Protein AF-A0A368TAI8-F1 (afdb_monomer)

Structure (mmCIF, N/CA/C/O backbone):
data_AF-A0A368TAI8-F1
#
_entry.id   AF-A0A368TAI8-F1
#
loop_
_atom_site.group_PDB
_atom_site.id
_atom_site.type_symbol
_atom_site.label_atom_id
_atom_site.label_alt_id
_atom_site.label_comp_id
_atom_site.label_asym_id
_atom_site.label_entity_id
_atom_site.label_seq_id
_atom_site.pdbx_PDB_ins_code
_atom_site.Cartn_x
_atom_site.Cartn_y
_atom_site.Cartn_z
_atom_site.occupancy
_atom_site.B_iso_or_equiv
_atom_site.auth_seq_id
_atom_site.auth_comp_id
_atom_site.auth_asym_id
_atom_site.auth_atom_id
_atom_site.pdbx_PDB_model_num
ATOM 1 N N . MET A 1 1 ? -0.905 30.073 -28.620 1.00 53.59 1 MET A N 1
ATOM 2 C CA . MET A 1 1 ? -1.671 28.882 -28.194 1.00 53.59 1 MET A CA 1
ATOM 3 C C . MET A 1 1 ? -0.807 27.694 -28.568 1.00 53.59 1 MET A C 1
ATOM 5 O O . MET A 1 1 ? -0.822 27.315 -29.728 1.00 53.59 1 MET A O 1
ATOM 9 N N . GLU A 1 2 ? 0.059 27.212 -27.677 1.00 45.62 2 GLU A N 1
ATOM 10 C CA . GLU A 1 2 ? 1.062 26.205 -28.053 1.00 45.62 2 GLU A CA 1
ATOM 11 C C . GLU A 1 2 ? 0.918 24.918 -27.239 1.00 45.62 2 GLU A C 1
ATOM 13 O O . GLU A 1 2 ? 0.891 24.940 -26.012 1.00 45.62 2 GLU A O 1
ATOM 18 N N . ASN A 1 3 ? 0.751 23.834 -28.005 1.00 39.41 3 ASN A N 1
ATOM 19 C CA . ASN A 1 3 ? 0.879 22.405 -27.721 1.00 39.41 3 ASN A CA 1
ATOM 20 C C . ASN A 1 3 ? 0.900 21.964 -26.249 1.00 39.41 3 ASN A C 1
ATOM 22 O O . ASN A 1 3 ? 1.953 21.795 -25.636 1.00 39.41 3 ASN A O 1
ATOM 26 N N . GLY A 1 4 ? -0.283 21.620 -25.737 1.00 42.66 4 GLY A N 1
ATOM 27 C CA . GLY A 1 4 ? -0.408 20.667 -24.641 1.00 42.66 4 GLY A CA 1
ATOM 28 C C . GLY A 1 4 ? -0.022 19.272 -25.127 1.00 42.66 4 GLY A C 1
ATOM 29 O O . GLY A 1 4 ? -0.881 18.495 -25.535 1.00 42.66 4 GLY A O 1
ATOM 30 N N . THR A 1 5 ? 1.272 18.957 -25.087 1.00 47.16 5 THR A N 1
ATOM 31 C CA . THR A 1 5 ? 1.745 17.572 -25.108 1.00 47.16 5 THR A CA 1
ATOM 32 C C . THR A 1 5 ? 1.160 16.887 -23.876 1.00 47.16 5 THR A C 1
ATOM 34 O O . THR A 1 5 ? 1.663 17.059 -22.767 1.00 47.16 5 THR A O 1
ATOM 37 N N . PHE A 1 6 ? 0.069 16.137 -24.045 1.00 54.62 6 PHE A N 1
ATOM 38 C CA . PHE A 1 6 ? -0.314 15.129 -23.061 1.00 54.62 6 PHE A CA 1
ATOM 39 C C . PHE A 1 6 ? 0.881 14.176 -22.953 1.00 54.62 6 PHE A C 1
ATOM 41 O O . PHE A 1 6 ? 1.280 13.627 -23.985 1.00 54.62 6 PHE A O 1
ATOM 48 N N . PRO A 1 7 ? 1.504 14.004 -21.773 1.00 54.34 7 PRO A N 1
ATOM 49 C CA . PRO A 1 7 ? 2.592 13.055 -21.647 1.00 54.34 7 PRO A CA 1
ATOM 50 C C . PRO A 1 7 ? 2.034 11.697 -22.057 1.00 54.34 7 PRO A C 1
ATOM 52 O O . PRO A 1 7 ? 1.053 11.230 -21.475 1.00 54.34 7 PRO A O 1
ATOM 55 N N . THR A 1 8 ? 2.618 11.084 -23.089 1.00 52.00 8 THR A N 1
ATOM 56 C CA . THR A 1 8 ? 2.357 9.682 -23.405 1.00 52.00 8 THR A CA 1
ATOM 57 C C . THR A 1 8 ? 2.505 8.931 -22.086 1.00 52.00 8 THR A C 1
ATOM 59 O O . THR A 1 8 ? 3.570 9.062 -21.469 1.00 52.00 8 THR A O 1
ATOM 62 N N . PRO A 1 9 ? 1.465 8.238 -21.583 1.00 54.97 9 PRO A N 1
ATOM 63 C CA . PRO A 1 9 ? 1.581 7.538 -20.317 1.00 54.97 9 PRO A CA 1
ATOM 64 C C . PRO A 1 9 ? 2.774 6.604 -20.454 1.00 54.97 9 PRO A C 1
ATOM 66 O O . PRO A 1 9 ? 2.803 5.757 -21.350 1.00 54.97 9 PRO A O 1
ATOM 69 N N . HIS A 1 10 ? 3.803 6.827 -19.634 1.00 52.72 10 HIS A N 1
ATOM 70 C CA . HIS A 1 10 ? 4.984 5.983 -19.669 1.00 52.72 10 HIS A CA 1
ATOM 71 C C . HIS A 1 10 ? 4.485 4.546 -19.449 1.00 52.72 10 HIS A C 1
ATOM 73 O O . HIS A 1 10 ? 3.630 4.338 -18.583 1.00 52.72 10 HIS A O 1
ATOM 79 N N . PRO A 1 11 ? 4.948 3.543 -20.208 1.00 56.00 11 PRO A N 1
ATOM 80 C CA . PRO A 1 11 ? 4.510 2.160 -20.000 1.00 56.00 11 PRO A CA 1
ATOM 81 C C . PRO A 1 11 ? 4.767 1.691 -18.554 1.00 56.00 11 PRO A C 1
ATOM 83 O O . PRO A 1 11 ? 4.000 0.899 -17.998 1.00 56.00 11 PRO A O 1
ATOM 86 N N . GLU A 1 12 ? 5.780 2.268 -17.900 1.00 63.41 12 GLU A N 1
ATOM 87 C CA . GLU A 1 12 ? 5.985 2.171 -16.455 1.00 63.41 12 GLU A CA 1
ATOM 88 C C . GLU A 1 12 ? 4.808 2.713 -15.640 1.00 63.41 12 GLU A C 1
ATOM 90 O O . GLU A 1 12 ? 4.346 2.022 -14.739 1.00 63.41 12 GLU A O 1
ATOM 95 N N . SER A 1 13 ? 4.263 3.885 -15.974 1.00 61.56 13 SER A N 1
ATOM 96 C CA . SER A 1 13 ? 3.088 4.455 -15.305 1.00 61.56 13 SER A CA 1
ATOM 97 C C . SER A 1 13 ? 1.851 3.568 -15.437 1.00 61.56 13 SER A C 1
ATOM 99 O O . SER A 1 13 ? 1.141 3.396 -14.452 1.00 61.56 13 SER A O 1
ATOM 101 N N . ALA A 1 14 ? 1.613 2.945 -16.597 1.00 65.19 14 ALA A N 1
ATOM 102 C CA . ALA A 1 14 ? 0.489 2.015 -16.772 1.00 65.19 14 ALA A CA 1
ATOM 103 C C . ALA A 1 14 ? 0.640 0.755 -15.897 1.00 65.19 14 ALA A C 1
ATOM 105 O O . ALA A 1 14 ? -0.301 0.321 -15.230 1.00 65.19 14 ALA A O 1
ATOM 106 N N . THR A 1 15 ? 1.852 0.199 -15.845 1.00 71.75 15 THR A N 1
ATOM 107 C CA . THR A 1 15 ? 2.173 -0.966 -15.008 1.00 71.75 15 THR A CA 1
ATOM 108 C C . THR A 1 15 ? 2.103 -0.622 -13.513 1.00 71.75 15 THR A C 1
ATOM 110 O O . THR A 1 15 ? 1.621 -1.410 -12.700 1.00 71.75 15 THR A O 1
ATOM 113 N N . GLN A 1 16 ? 2.542 0.577 -13.131 1.00 71.06 16 GLN A N 1
ATOM 114 C CA . GLN A 1 16 ? 2.469 1.097 -11.764 1.00 71.06 16 GLN A CA 1
ATOM 115 C C . GLN A 1 16 ? 1.027 1.341 -11.314 1.00 71.06 16 GLN A C 1
ATOM 117 O O . GLN A 1 16 ? 0.706 1.070 -10.157 1.00 71.06 16 GLN A O 1
ATOM 122 N N . ASP A 1 17 ? 0.155 1.820 -12.204 1.00 76.25 17 ASP A N 1
ATOM 123 C CA . ASP A 1 17 ? -1.266 2.008 -11.904 1.00 76.25 17 ASP A CA 1
ATOM 124 C C . ASP A 1 17 ? -1.964 0.669 -11.644 1.00 76.25 17 ASP A C 1
ATOM 126 O O . ASP A 1 17 ? -2.703 0.531 -10.670 1.00 76.25 17 ASP A O 1
ATOM 130 N N . ALA A 1 18 ? -1.632 -0.359 -12.432 1.00 81.88 18 ALA A N 1
ATOM 131 C CA . ALA A 1 18 ? -2.131 -1.714 -12.213 1.00 81.88 18 ALA A CA 1
ATOM 132 C C . ALA A 1 18 ? -1.678 -2.293 -10.858 1.00 81.88 18 ALA A C 1
ATOM 134 O O . ALA A 1 18 ? -2.487 -2.880 -10.134 1.00 81.88 18 ALA A O 1
ATOM 135 N N . HIS A 1 19 ? -0.407 -2.104 -10.480 1.00 79.81 19 HIS A N 1
ATOM 136 C CA . HIS A 1 19 ? 0.091 -2.522 -9.164 1.00 79.81 19 HIS A CA 1
ATOM 137 C C . HIS A 1 19 ? -0.562 -1.738 -8.023 1.00 79.81 19 HIS A C 1
ATOM 139 O O . HIS A 1 19 ? -0.923 -2.333 -7.010 1.00 79.81 19 HIS A O 1
ATOM 145 N N . TYR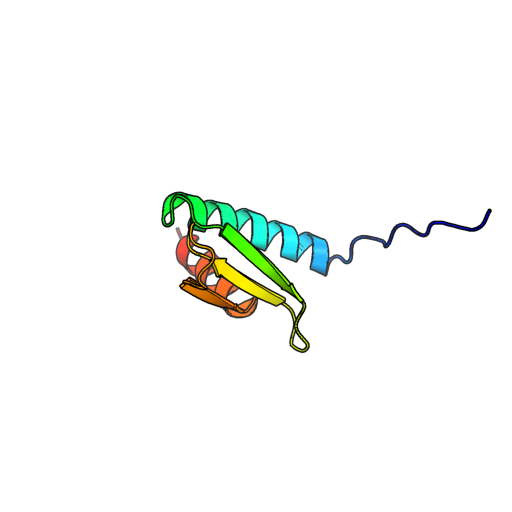 A 1 20 ? -0.760 -0.430 -8.192 1.00 80.69 20 TYR A N 1
ATOM 146 C CA . TYR A 1 20 ? -1.434 0.408 -7.206 1.00 80.69 20 TYR A CA 1
ATOM 147 C C . TYR A 1 20 ? -2.886 -0.023 -6.992 1.00 80.69 20 TYR A C 1
ATOM 149 O O . TYR A 1 20 ? -3.289 -0.223 -5.852 1.00 80.69 20 TYR A O 1
ATOM 157 N N . ALA A 1 21 ? -3.652 -0.233 -8.065 1.00 85.69 21 ALA A N 1
ATOM 158 C CA . ALA A 1 21 ? -5.037 -0.688 -7.977 1.00 85.69 21 ALA A CA 1
ATOM 159 C C . ALA A 1 21 ? -5.148 -2.066 -7.303 1.00 85.69 21 ALA A C 1
ATOM 161 O O . ALA A 1 21 ? -5.988 -2.264 -6.423 1.00 85.69 21 ALA A O 1
ATOM 162 N N . ALA A 1 22 ? -4.265 -3.007 -7.658 1.00 84.81 22 ALA A N 1
ATOM 163 C CA . ALA A 1 22 ? -4.220 -4.323 -7.024 1.00 84.81 22 ALA A CA 1
ATOM 164 C C . ALA A 1 22 ? -3.864 -4.228 -5.532 1.00 84.81 22 ALA A C 1
ATOM 166 O O . ALA A 1 22 ? -4.491 -4.882 -4.699 1.00 84.81 22 ALA A O 1
ATOM 167 N N . PHE A 1 23 ? -2.884 -3.394 -5.186 1.00 81.88 23 PHE A N 1
ATOM 168 C CA . PHE A 1 23 ? -2.464 -3.207 -3.803 1.00 81.88 23 PHE A CA 1
ATOM 169 C C . PHE A 1 23 ? -3.519 -2.482 -2.966 1.00 81.88 23 PHE A C 1
ATOM 171 O O . PHE A 1 23 ? -3.746 -2.854 -1.819 1.00 81.88 23 PHE A O 1
ATOM 178 N N . LEU A 1 24 ? -4.224 -1.511 -3.549 1.00 84.88 24 LEU A N 1
ATOM 179 C CA . LEU A 1 24 ? -5.356 -0.836 -2.923 1.00 84.88 24 LEU A CA 1
ATOM 180 C C . LEU A 1 24 ? -6.481 -1.822 -2.594 1.00 84.88 24 LEU A C 1
ATOM 182 O O . LEU A 1 24 ? -7.039 -1.748 -1.506 1.00 84.88 24 LEU A O 1
ATOM 186 N N . ALA A 1 25 ? -6.790 -2.763 -3.490 1.00 86.19 25 ALA A N 1
ATOM 187 C CA . ALA A 1 25 ? -7.803 -3.787 -3.237 1.00 86.19 25 ALA A CA 1
ATOM 188 C C . ALA A 1 25 ? -7.413 -4.714 -2.072 1.00 86.19 25 ALA A C 1
ATOM 190 O O . ALA A 1 25 ? -8.241 -4.999 -1.208 1.00 86.19 25 ALA A O 1
ATOM 191 N N . VAL A 1 26 ? -6.143 -5.134 -2.009 1.00 81.75 26 VAL A N 1
ATOM 192 C CA . VAL A 1 26 ? -5.611 -5.909 -0.874 1.00 81.75 26 VAL A CA 1
ATOM 193 C C . VAL A 1 26 ? -5.686 -5.081 0.410 1.00 81.75 26 VAL A C 1
ATOM 195 O O . VAL A 1 26 ? -6.246 -5.535 1.402 1.00 81.75 26 VAL A O 1
ATOM 198 N N . ALA A 1 27 ? -5.193 -3.843 0.392 1.00 82.31 27 ALA A N 1
ATOM 199 C CA . ALA A 1 27 ? -5.238 -2.958 1.550 1.00 82.31 27 ALA A CA 1
ATOM 200 C C . ALA A 1 27 ? -6.677 -2.718 2.029 1.00 82.31 27 ALA A C 1
ATOM 202 O O . ALA A 1 27 ? -6.927 -2.803 3.221 1.00 82.31 27 ALA A O 1
ATOM 203 N N . ALA A 1 28 ? -7.642 -2.508 1.133 1.00 82.00 28 ALA A N 1
ATOM 204 C CA . ALA A 1 28 ? -9.046 -2.331 1.501 1.00 82.00 28 ALA A CA 1
ATOM 205 C C . ALA A 1 28 ? -9.658 -3.582 2.158 1.00 82.00 28 ALA A C 1
ATOM 207 O O . ALA A 1 28 ? -10.517 -3.450 3.030 1.00 82.00 28 ALA A O 1
ATOM 208 N N . ALA A 1 29 ? -9.209 -4.781 1.770 1.00 82.38 29 ALA A N 1
ATOM 209 C CA . ALA A 1 29 ? -9.676 -6.039 2.350 1.00 82.38 29 ALA A CA 1
ATOM 210 C C . ALA A 1 29 ? -9.152 -6.284 3.778 1.00 82.38 29 ALA A C 1
ATOM 212 O O . ALA A 1 29 ? -9.856 -6.892 4.580 1.00 82.38 29 ALA A O 1
ATOM 213 N N . PHE A 1 30 ? -7.940 -5.815 4.102 1.00 79.00 30 PHE A N 1
ATOM 214 C CA . PHE A 1 30 ? -7.291 -6.068 5.400 1.00 79.00 30 PHE A CA 1
ATOM 215 C C . PHE A 1 30 ? -7.239 -4.847 6.337 1.00 79.00 30 PHE A C 1
ATOM 217 O O . PHE A 1 30 ? -7.173 -5.009 7.552 1.00 79.00 30 PHE A O 1
ATOM 224 N N . LEU A 1 31 ? -7.251 -3.630 5.793 1.00 79.50 31 LEU A N 1
ATOM 225 C CA . LEU A 1 31 ? -7.003 -2.363 6.489 1.00 79.50 31 LEU A CA 1
ATOM 226 C C . LEU A 1 31 ? -8.160 -1.382 6.235 1.00 79.50 31 LEU A C 1
ATOM 228 O O . LEU A 1 31 ? -8.032 -0.378 5.530 1.00 79.50 31 LEU A O 1
ATOM 232 N N . THR A 1 32 ? -9.324 -1.676 6.814 1.00 82.44 32 THR A N 1
ATOM 233 C CA . THR A 1 32 ? -10.532 -0.854 6.659 1.00 82.44 32 THR A CA 1
ATOM 234 C C . THR A 1 32 ? -10.330 0.560 7.215 1.00 82.44 32 THR A C 1
ATOM 236 O O . THR A 1 32 ? -9.946 0.737 8.368 1.00 82.44 32 THR A O 1
ATOM 239 N N . GLY A 1 33 ? -10.604 1.576 6.392 1.00 81.75 33 GLY A N 1
ATOM 240 C CA . GLY A 1 33 ? -10.465 2.993 6.756 1.00 81.75 33 GLY A CA 1
ATOM 241 C C . GLY A 1 33 ? -9.055 3.569 6.584 1.00 81.75 33 GLY A C 1
ATOM 242 O O . GLY A 1 33 ? -8.867 4.773 6.745 1.00 81.75 33 GLY A O 1
ATOM 243 N N . TYR A 1 34 ? -8.068 2.750 6.219 1.00 85.50 34 TYR A N 1
ATOM 244 C CA . TYR A 1 34 ? -6.715 3.226 5.964 1.00 85.50 34 TYR A CA 1
ATOM 245 C C . TYR A 1 34 ? -6.625 3.861 4.575 1.00 85.50 34 TYR A C 1
ATOM 247 O O . TYR A 1 34 ? -7.261 3.415 3.618 1.00 85.50 34 TYR A O 1
ATOM 255 N N . ARG A 1 35 ? -5.800 4.904 4.453 1.00 87.31 35 ARG A N 1
ATOM 256 C CA . ARG A 1 35 ? -5.548 5.590 3.183 1.00 87.31 35 ARG A CA 1
ATOM 257 C C . ARG A 1 35 ? -4.206 5.149 2.618 1.00 87.31 35 ARG A C 1
ATOM 259 O O . ARG A 1 35 ? -3.177 5.311 3.268 1.00 87.31 35 ARG A O 1
ATOM 266 N N . LEU A 1 36 ? -4.223 4.622 1.400 1.00 87.94 36 LEU A N 1
ATOM 267 C CA . LEU A 1 36 ? -3.016 4.339 0.632 1.00 87.94 36 LEU A CA 1
ATOM 268 C C . LEU A 1 36 ? -2.636 5.580 -0.187 1.00 87.94 36 LEU A C 1
ATOM 270 O O . LEU A 1 36 ? -3.456 6.127 -0.921 1.00 87.94 36 LEU A O 1
ATOM 274 N N . GLU A 1 37 ? -1.389 6.012 -0.070 1.00 89.44 37 GLU A N 1
ATOM 275 C CA . GLU A 1 37 ? -0.789 7.087 -0.855 1.00 89.44 37 GLU A CA 1
ATOM 276 C C . GLU A 1 37 ? 0.423 6.542 -1.613 1.00 89.44 37 GLU A C 1
ATOM 278 O O . GLU A 1 37 ? 1.147 5.693 -1.095 1.00 89.44 37 GLU A O 1
ATOM 283 N N . ARG A 1 38 ? 0.672 7.040 -2.829 1.00 89.06 38 ARG A N 1
ATOM 284 C CA . ARG A 1 38 ? 1.926 6.783 -3.554 1.00 89.06 38 ARG A CA 1
ATOM 285 C C . ARG A 1 38 ? 2.722 8.071 -3.697 1.00 89.06 38 ARG A C 1
ATOM 287 O O . ARG A 1 38 ? 2.158 9.100 -4.065 1.00 89.06 38 ARG A O 1
ATOM 294 N N . CYS A 1 39 ? 4.023 7.987 -3.464 1.00 87.50 39 CYS A N 1
ATOM 295 C CA . CYS A 1 39 ? 4.966 9.082 -3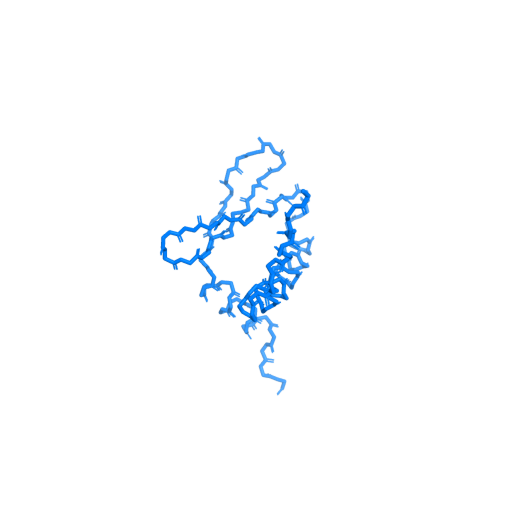.648 1.00 87.50 39 CYS A CA 1
ATOM 296 C C . CYS A 1 39 ? 6.112 8.637 -4.555 1.00 87.50 39 CYS A C 1
ATOM 298 O O . CYS A 1 39 ? 6.626 7.524 -4.418 1.00 87.50 39 CYS A O 1
ATOM 300 N N . SER A 1 40 ? 6.515 9.526 -5.463 1.00 85.50 40 SER A N 1
ATOM 301 C CA . SER A 1 40 ? 7.739 9.351 -6.242 1.00 85.50 40 SER A CA 1
ATOM 302 C C . SER A 1 40 ? 8.939 9.672 -5.355 1.00 85.50 40 SER A C 1
ATOM 304 O O . SER A 1 40 ? 8.940 10.671 -4.632 1.00 85.50 40 SER A O 1
ATOM 306 N N . VAL A 1 41 ? 9.937 8.800 -5.381 1.00 86.12 41 VAL A N 1
ATOM 307 C CA . VAL A 1 41 ? 11.186 8.907 -4.625 1.00 86.12 41 VAL A CA 1
ATOM 308 C C . VAL A 1 41 ? 12.364 8.745 -5.592 1.00 86.12 41 VAL A C 1
ATOM 310 O O . VAL A 1 41 ? 12.183 8.203 -6.679 1.00 86.12 41 VAL A O 1
ATOM 313 N N . PRO A 1 42 ? 13.589 9.166 -5.225 1.00 83.31 42 PRO A N 1
ATOM 314 C CA . PRO A 1 42 ? 14.747 9.065 -6.122 1.00 83.31 42 PRO A CA 1
ATOM 315 C C . PRO A 1 42 ? 15.015 7.647 -6.655 1.00 83.31 42 PRO A C 1
ATOM 317 O O . PRO A 1 42 ? 15.531 7.495 -7.754 1.00 83.31 42 PRO A O 1
ATOM 320 N N . ASP A 1 43 ? 14.632 6.626 -5.886 1.00 79.06 43 ASP A N 1
ATOM 321 C CA . ASP A 1 43 ? 14.826 5.202 -6.189 1.00 79.06 43 ASP A CA 1
ATOM 322 C C . ASP A 1 43 ? 13.566 4.534 -6.795 1.00 79.06 43 ASP A C 1
ATOM 324 O O . ASP A 1 43 ? 13.415 3.316 -6.783 1.00 79.06 43 ASP A O 1
ATOM 3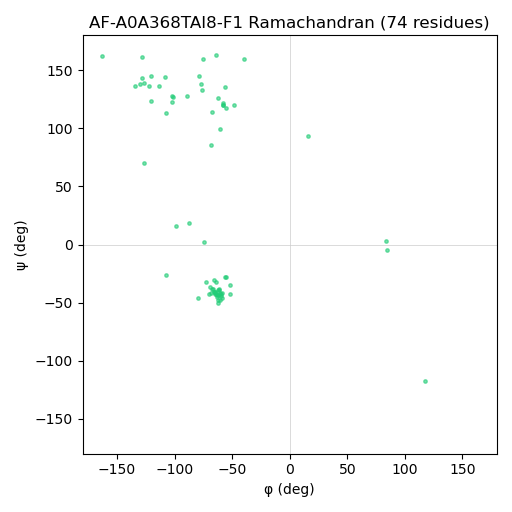28 N N . GLY A 1 44 ? 12.603 5.327 -7.281 1.00 85.00 44 GLY A N 1
ATOM 329 C CA . GLY A 1 44 ? 11.358 4.843 -7.884 1.00 85.00 44 GLY A CA 1
ATOM 330 C C . GLY A 1 44 ? 10.114 5.283 -7.115 1.00 85.00 44 GLY A C 1
ATOM 331 O O . GLY A 1 44 ? 9.818 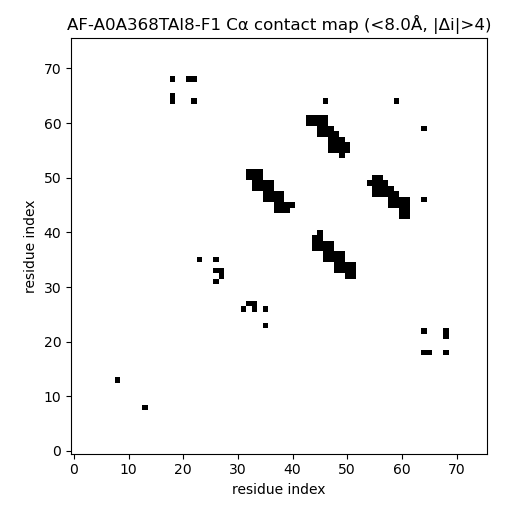6.470 -7.023 1.00 85.00 44 GLY A O 1
ATOM 332 N N . TRP A 1 45 ? 9.346 4.332 -6.580 1.00 85.69 45 TRP A N 1
ATOM 333 C CA . TRP A 1 45 ? 8.064 4.623 -5.928 1.00 85.69 45 TRP A CA 1
ATOM 334 C C . TRP A 1 45 ? 7.9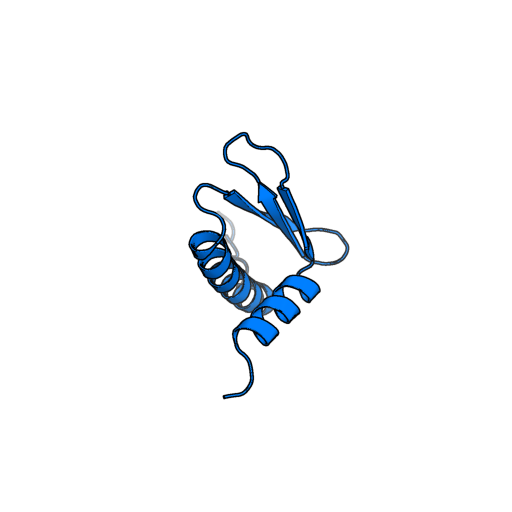60 4.010 -4.538 1.00 85.69 45 TRP A C 1
ATOM 336 O O . TRP A 1 45 ? 8.408 2.888 -4.283 1.00 85.69 45 TRP A O 1
ATOM 346 N N . GLU A 1 46 ? 7.311 4.755 -3.651 1.00 90.38 46 GLU A N 1
ATOM 347 C CA . GLU A 1 46 ? 6.955 4.323 -2.308 1.00 90.38 46 GLU A CA 1
ATOM 348 C C . GLU A 1 46 ? 5.444 4.424 -2.107 1.00 90.38 46 GLU A C 1
ATOM 350 O O . GLU A 1 46 ? 4.808 5.415 -2.468 1.00 90.38 46 GLU A O 1
ATOM 355 N N . TYR A 1 47 ? 4.880 3.389 -1.502 1.00 90.25 47 TYR A N 1
ATOM 356 C CA . TYR A 1 47 ? 3.482 3.278 -1.135 1.00 90.25 47 TYR A CA 1
ATOM 357 C C . TYR A 1 47 ? 3.379 3.410 0.381 1.00 90.25 47 TYR A C 1
ATOM 359 O O . TYR A 1 47 ? 3.874 2.565 1.126 1.00 90.25 47 TYR A O 1
ATOM 367 N N . THR A 1 48 ? 2.762 4.489 0.846 1.00 91.62 48 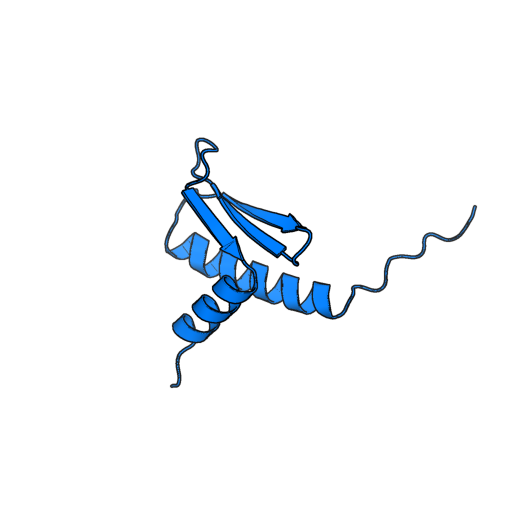THR A N 1
ATOM 368 C CA . THR A 1 48 ? 2.547 4.762 2.266 1.00 91.62 48 THR A CA 1
ATOM 369 C C . THR A 1 48 ? 1.111 4.431 2.621 1.00 91.62 48 THR A C 1
ATOM 371 O O . THR A 1 48 ? 0.186 4.941 1.995 1.00 91.62 48 THR A O 1
ATOM 374 N N . VAL A 1 49 ? 0.910 3.626 3.657 1.00 90.38 49 VAL A N 1
ATOM 375 C CA . VAL A 1 49 ? -0.413 3.441 4.248 1.00 90.38 49 VAL A CA 1
ATOM 376 C C . VAL A 1 49 ? -0.513 4.272 5.513 1.00 90.38 49 VAL A C 1
ATOM 378 O O . VAL A 1 49 ? 0.323 4.167 6.413 1.00 90.38 49 VAL A O 1
ATOM 381 N N . ARG A 1 50 ? -1.556 5.094 5.581 1.00 90.88 50 ARG A N 1
ATOM 382 C CA . ARG A 1 50 ? -1.894 5.903 6.747 1.00 90.88 50 ARG A CA 1
ATOM 383 C C . ARG A 1 50 ? -3.136 5.377 7.441 1.00 90.88 50 ARG A C 1
ATOM 385 O O . ARG A 1 50 ? -4.075 4.932 6.781 1.00 90.88 50 ARG A O 1
ATOM 392 N N . THR A 1 51 ? -3.138 5.466 8.764 1.00 89.38 51 THR A N 1
ATOM 393 C CA . THR A 1 51 ? -4.337 5.280 9.580 1.00 89.38 51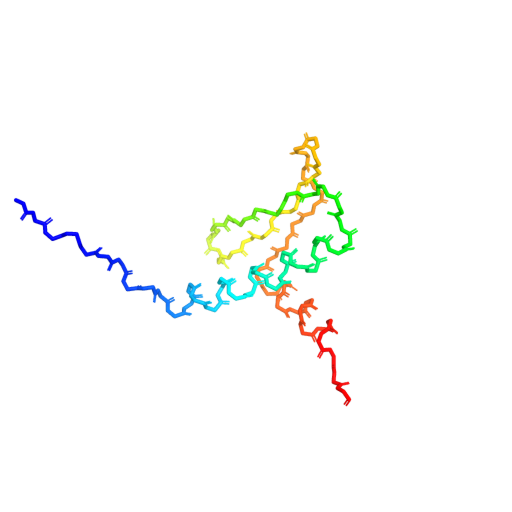 THR A CA 1
ATOM 394 C C . THR A 1 51 ? -5.370 6.374 9.263 1.00 89.38 51 THR A C 1
ATOM 396 O O . THR A 1 51 ? -5.003 7.412 8.696 1.00 89.38 51 THR A O 1
ATOM 399 N N . PRO A 1 52 ? -6.650 6.186 9.639 1.00 85.94 52 PRO A N 1
ATOM 400 C CA . PRO A 1 52 ? -7.672 7.230 9.523 1.00 85.94 52 PRO A CA 1
ATOM 401 C C . PRO A 1 52 ? -7.261 8.563 10.169 1.00 85.94 52 PRO A C 1
ATOM 403 O O . PRO A 1 52 ? -7.545 9.626 9.626 1.00 85.94 52 PRO A O 1
ATOM 406 N N . ASP A 1 53 ? -6.519 8.505 11.278 1.00 90.19 53 ASP A N 1
ATOM 407 C CA . ASP A 1 53 ? -5.988 9.671 11.999 1.00 90.19 53 ASP A CA 1
ATOM 408 C C . ASP A 1 53 ? -4.800 10.358 11.293 1.00 90.19 53 ASP A C 1
ATOM 410 O O . ASP A 1 53 ? -4.217 11.309 11.810 1.00 90.19 53 ASP A O 1
ATOM 414 N N . GLY A 1 54 ? -4.397 9.876 10.112 1.00 86.94 54 GLY A N 1
ATOM 415 C CA . GLY A 1 54 ? -3.336 10.465 9.292 1.00 86.94 54 GLY A CA 1
ATOM 416 C C . GLY A 1 54 ? -1.912 10.042 9.669 1.00 86.94 54 GLY A C 1
ATOM 417 O O . GLY A 1 54 ? -0.951 10.499 9.035 1.00 86.94 54 GLY A O 1
ATOM 418 N N . VAL A 1 55 ? -1.758 9.147 10.648 1.00 91.75 55 VAL A N 1
ATOM 419 C CA . VAL A 1 55 ? -0.459 8.611 11.079 1.00 91.75 55 VAL A CA 1
ATOM 420 C C . VAL A 1 55 ? 0.026 7.570 10.077 1.00 91.75 55 VAL A C 1
ATOM 422 O O . VAL A 1 55 ? -0.744 6.742 9.596 1.00 91.75 55 VAL A O 1
ATOM 425 N N . VAL A 1 56 ? 1.320 7.591 9.754 1.00 90.94 56 VAL A N 1
ATOM 426 C CA . VAL A 1 56 ? 1.930 6.567 8.898 1.00 90.94 56 VAL A CA 1
ATOM 427 C C . VAL A 1 56 ? 1.923 5.234 9.639 1.00 90.94 56 VAL A C 1
ATOM 429 O O . VAL A 1 56 ? 2.612 5.079 10.642 1.00 90.94 56 VAL A O 1
ATOM 432 N N . HIS A 1 57 ? 1.153 4.277 9.129 1.00 88.88 57 HIS A N 1
ATOM 433 C CA . HIS A 1 57 ? 1.127 2.916 9.647 1.00 88.88 57 HIS A CA 1
ATOM 434 C C . HIS A 1 57 ? 2.323 2.118 9.123 1.00 88.88 57 HIS A C 1
ATOM 436 O O . HIS A 1 57 ? 3.002 1.433 9.881 1.00 88.88 57 HIS A O 1
ATOM 442 N N . THR A 1 58 ? 2.592 2.218 7.818 1.00 91.31 58 THR A N 1
ATOM 443 C CA . THR A 1 58 ? 3.674 1.479 7.156 1.00 91.31 58 THR A CA 1
ATOM 444 C C . THR A 1 58 ? 4.009 2.079 5.788 1.00 91.31 58 THR A C 1
ATOM 446 O O . THR A 1 58 ? 3.230 2.852 5.219 1.00 91.31 58 THR A O 1
ATOM 449 N N . ARG A 1 59 ? 5.193 1.739 5.274 1.00 91.81 59 ARG A N 1
ATOM 450 C CA . ARG A 1 59 ? 5.727 2.169 3.979 1.00 91.81 59 ARG A CA 1
ATOM 451 C C . ARG A 1 59 ? 6.314 0.973 3.247 1.00 91.81 59 ARG A C 1
ATOM 453 O O . ARG A 1 59 ? 7.065 0.203 3.839 1.00 91.81 59 ARG A O 1
ATOM 460 N N . TRP A 1 60 ? 6.025 0.865 1.957 1.00 90.88 60 TRP A N 1
ATOM 461 C CA . TRP A 1 60 ? 6.549 -0.191 1.096 1.00 90.88 60 TRP A CA 1
ATOM 462 C C . TRP A 1 60 ? 7.134 0.387 -0.184 1.00 90.88 60 TRP A C 1
ATOM 464 O O . TRP A 1 60 ? 6.541 1.276 -0.796 1.00 90.88 60 TRP A O 1
ATOM 474 N N . ARG A 1 61 ? 8.283 -0.129 -0.626 1.00 90.94 61 ARG A N 1
ATOM 475 C CA . ARG A 1 61 ? 8.809 0.191 -1.959 1.00 90.94 61 ARG A CA 1
ATOM 476 C C . ARG A 1 61 ? 8.017 -0.563 -3.023 1.00 90.94 61 ARG A C 1
ATOM 478 O O . ARG A 1 61 ? 7.405 -1.593 -2.744 1.00 90.94 61 ARG A O 1
ATOM 485 N N . LEU A 1 62 ? 8.077 -0.088 -4.266 1.00 85.19 62 LEU A N 1
ATOM 486 C CA . LEU A 1 62 ? 7.469 -0.783 -5.406 1.00 85.19 62 LEU A CA 1
ATOM 487 C C . LEU A 1 62 ? 7.896 -2.256 -5.498 1.00 85.19 62 LEU A C 1
ATOM 489 O O . LEU A 1 62 ? 7.043 -3.115 -5.706 1.00 85.19 62 LEU A O 1
ATOM 493 N N . ALA A 1 63 ? 9.179 -2.555 -5.280 1.00 87.44 63 ALA A N 1
ATOM 494 C CA . ALA A 1 63 ? 9.685 -3.927 -5.294 1.00 87.44 63 ALA A CA 1
ATOM 495 C C . ALA A 1 63 ? 9.033 -4.813 -4.212 1.00 87.44 63 ALA A C 1
ATOM 497 O O . ALA A 1 63 ? 8.721 -5.977 -4.468 1.00 87.44 63 ALA A O 1
ATOM 498 N N . ASP A 1 64 ? 8.773 -4.267 -3.020 1.00 88.75 64 ASP A N 1
ATOM 499 C CA . ASP A 1 64 ? 8.089 -4.990 -1.943 1.00 88.75 64 ASP A CA 1
ATOM 500 C C . ASP A 1 64 ? 6.613 -5.211 -2.271 1.00 88.75 64 ASP A C 1
ATOM 502 O O . ASP A 1 64 ? 6.104 -6.315 -2.096 1.00 88.75 64 ASP A O 1
ATOM 506 N N . VAL A 1 65 ? 5.933 -4.199 -2.822 1.00 85.94 65 VAL A N 1
ATOM 507 C CA . VAL A 1 65 ? 4.540 -4.329 -3.281 1.00 85.94 65 VAL A CA 1
ATOM 508 C C . VAL A 1 65 ? 4.424 -5.404 -4.358 1.00 85.94 65 VAL A C 1
ATOM 510 O O . VAL A 1 65 ? 3.539 -6.252 -4.282 1.00 85.94 65 VAL A O 1
ATOM 513 N N . GLN A 1 66 ? 5.341 -5.433 -5.326 1.00 87.06 66 GLN A N 1
ATOM 514 C CA . GLN A 1 66 ? 5.384 -6.479 -6.350 1.00 87.06 66 GLN A CA 1
ATOM 515 C C . GLN A 1 66 ? 5.573 -7.871 -5.738 1.00 87.06 66 GLN A C 1
ATOM 517 O O . GLN A 1 66 ? 4.875 -8.805 -6.129 1.00 87.06 66 GLN A O 1
ATOM 522 N N . ARG A 1 67 ? 6.461 -8.011 -4.744 1.00 86.44 67 ARG A N 1
ATOM 523 C CA . ARG A 1 67 ? 6.655 -9.271 -4.008 1.00 86.44 67 ARG A CA 1
ATOM 524 C C . ARG A 1 67 ? 5.403 -9.700 -3.248 1.00 86.44 67 ARG A C 1
ATOM 526 O O . ARG A 1 67 ? 5.020 -10.863 -3.345 1.00 86.44 67 ARG A O 1
ATOM 533 N N . ILE A 1 68 ? 4.745 -8.782 -2.539 1.00 84.62 68 ILE A N 1
ATOM 534 C CA . ILE A 1 68 ? 3.494 -9.054 -1.815 1.00 84.62 68 ILE A CA 1
ATOM 535 C C . ILE A 1 68 ? 2.409 -9.496 -2.799 1.00 84.62 68 ILE A C 1
ATOM 537 O O . ILE A 1 68 ? 1.772 -10.524 -2.590 1.00 84.62 68 ILE A O 1
ATOM 541 N N . LEU A 1 69 ? 2.229 -8.771 -3.906 1.00 84.69 69 LEU A N 1
ATOM 542 C CA . LEU A 1 69 ? 1.244 -9.118 -4.930 1.00 84.69 69 LEU A CA 1
ATOM 543 C C . LEU A 1 69 ? 1.541 -10.475 -5.580 1.00 84.69 69 LEU A C 1
ATOM 545 O O . LEU A 1 69 ? 0.609 -11.235 -5.830 1.00 84.69 69 LEU A O 1
ATOM 549 N N . ALA A 1 70 ? 2.811 -10.803 -5.826 1.00 85.94 70 ALA A N 1
ATOM 550 C CA . ALA A 1 70 ? 3.209 -12.112 -6.339 1.00 85.94 70 ALA A CA 1
ATOM 551 C C . ALA A 1 70 ? 2.919 -13.240 -5.333 1.00 85.94 70 ALA A C 1
ATOM 553 O O . ALA A 1 70 ? 2.417 -14.289 -5.727 1.00 85.94 70 ALA A O 1
ATOM 554 N N . ALA A 1 71 ? 3.173 -13.015 -4.039 1.00 83.56 71 ALA A N 1
ATOM 555 C CA . ALA A 1 71 ? 2.8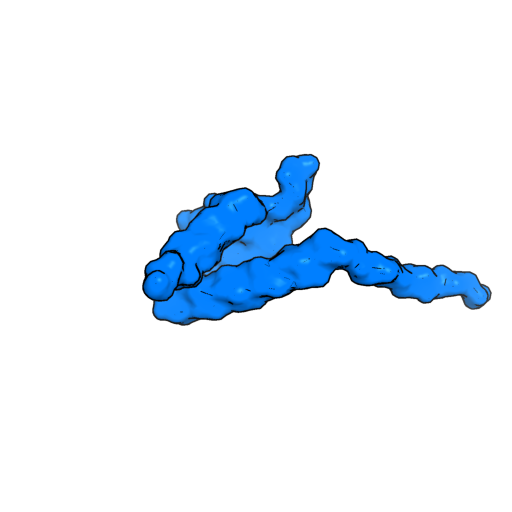99 -13.986 -2.980 1.00 83.56 71 ALA A CA 1
ATOM 556 C C . ALA A 1 71 ? 1.393 -14.212 -2.762 1.00 83.56 71 ALA A C 1
ATOM 558 O O . ALA A 1 71 ? 0.950 -15.351 -2.634 1.00 83.56 71 ALA A O 1
ATOM 559 N N . VAL A 1 72 ? 0.592 -13.141 -2.777 1.00 79.38 72 VAL A N 1
ATOM 560 C CA . VAL A 1 72 ? -0.876 -13.219 -2.660 1.00 79.38 72 VAL A CA 1
ATOM 561 C C . VAL A 1 72 ? -1.497 -13.919 -3.876 1.00 79.38 72 VAL A C 1
ATOM 563 O O . VAL A 1 72 ? -2.515 -14.592 -3.749 1.00 79.38 72 VAL A O 1
A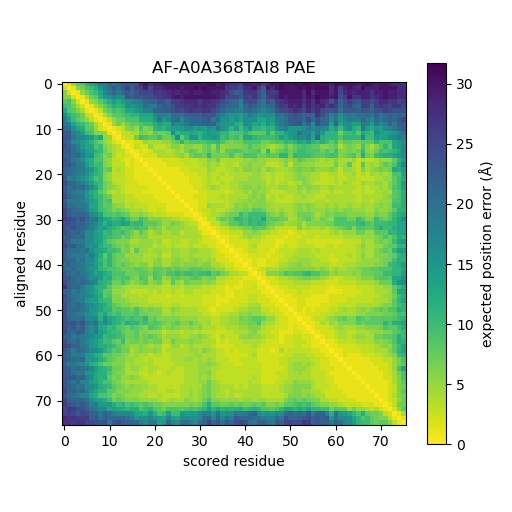TOM 566 N N . ARG A 1 73 ? -0.874 -13.807 -5.055 1.00 72.81 73 ARG A N 1
ATOM 567 C CA . ARG A 1 73 ? -1.293 -14.477 -6.298 1.00 72.81 73 ARG A CA 1
ATOM 568 C C . ARG A 1 73 ? -0.712 -15.890 -6.481 1.00 72.81 73 ARG A C 1
ATOM 570 O O . ARG A 1 73 ? -0.692 -16.335 -7.621 1.00 72.81 73 ARG A O 1
ATOM 577 N N . GLY A 1 74 ? -0.220 -16.544 -5.421 1.00 53.66 74 GLY A N 1
ATOM 578 C CA . GLY A 1 74 ? 0.623 -17.755 -5.453 1.00 53.66 74 GLY A CA 1
ATOM 579 C C . GLY A 1 74 ? 0.288 -18.849 -6.495 1.00 53.66 74 GLY A C 1
ATOM 580 O O . GLY A 1 74 ? -0.828 -18.909 -7.015 1.00 53.66 74 GLY A O 1
ATOM 581 N N . PRO A 1 75 ? 1.261 -19.731 -6.816 1.00 55.50 75 PRO A N 1
ATOM 582 C CA . PRO A 1 75 ? 1.112 -20.749 -7.857 1.00 55.50 75 PRO A CA 1
ATOM 583 C C . PRO A 1 75 ? -0.088 -21.642 -7.529 1.00 55.50 75 PRO A C 1
ATOM 585 O O . PRO A 1 75 ? -0.157 -22.205 -6.438 1.00 55.50 75 PRO A O 1
ATOM 588 N N . ARG A 1 76 ? -1.051 -21.694 -8.452 1.00 49.25 76 ARG A N 1
ATOM 589 C CA . ARG A 1 76 ? -2.227 -22.565 -8.343 1.00 49.25 76 ARG A CA 1
ATOM 590 C C . ARG A 1 76 ? -1.818 -24.031 -8.345 1.00 49.25 76 ARG A C 1
ATOM 592 O O . ARG A 1 76 ? -0.854 -24.357 -9.074 1.00 49.25 76 ARG A O 1
#

Nearest PDB structures (foldseek):
  7oic-assembly1_P  TM=7.503E-01  e=6.010E-01  Homo sapiens
  4o6g-assembly1_A  TM=4.926E-01  e=3.351E-01  Mycobacterium tuberculosis
  5aj4-assembly1_BS  TM=3.888E-01  e=4.947E-01  Sus scrofa
  6zl7-assembly1_A  TM=4.092E-01  e=1.150E+00  uncultured bacterium
  8ow1-assembly1_CT  TM=5.078E-01  e=2.853E+00  Saccharomyces cerevisiae

pLDDT: mean 77.94, std 14.39, range [39.41, 91.81]

Foldseek 3Di:
DDDPPPPPCDVVNVVVVVLVVLVVVVCCVPPPQWDWDWDQDPVGIKIFIAHNVRHTPDIDDPVRSVVVSDVVVDDD

Sequence (76 aa):
MENGTFPTPHPESATQDAHYAAFLAVAAAFLTGYRLERCSVPDGWEYTVRTPDGVVHTRWRLADVQRILAAVRGPR

Secondary structure (DSSP, 8-state):
-----PPPPPHHHHHHHHHHHHHHHHHHHHSTTPEEEEEEETTEEEEEEE-TTS-EEEEEEHHHHHHHHHHHT---

Solvent-accessible surface area (backbone atoms only — not comparable to full-atom values): 4657 Å² total; per-residue (Å²): 140,81,82,82,74,71,75,74,76,48,71,64,54,59,54,49,49,54,51,48,54,55,49,49,54,53,43,54,76,76,40,77,72,46,46,79,46,78,46,84,48,99,91,48,45,36,40,37,35,22,40,76,88,67,47,78,74,48,75,38,44,52,71,52,50,52,51,51,54,51,59,76,62,46,91,128

Organism: NCBI:txid1931232

Radius of gyration: 14.95 Å; Cα contacts (8 Å, |Δi|>4): 71; chains: 1; bounding box: 25×51×40 Å

Mean predicted aligned error: 8.93 Å